Protein AF-A0A9D1DS10-F1 (afdb_monomer_lite)

Sequence (66 aa):
MNYSVFQETLSDRENGQYLTYGIQTGEKVVHDLSTNREAVMRLVNRLNADAAAEAQLPDILEDFLP

Secondary structure (DSSP, 8-state):
---EEEEEEEEETTTEEEEEEEEEETTEEEEEEES-HHHHHHHHHHHHH-TTTTTTHHHHHHHH--

Organism: NCBI:txid2840830

pLDDT: mean 83.75, std 9.26, range [55.81, 95.38]

Structure (mmCIF, N/CA/C/O backbone):
data_AF-A0A9D1DS10-F1
#
_entry.id   AF-A0A9D1DS10-F1
#
loop_
_atom_site.group_PDB
_atom_site.id
_atom_site.type_symbol
_atom_site.label_atom_id
_atom_site.label_alt_id
_atom_site.label_comp_id
_atom_site.label_asym_id
_atom_site.label_entity_id
_atom_site.label_seq_id
_atom_site.pdbx_PDB_ins_code
_atom_site.Cartn_x
_atom_site.Ca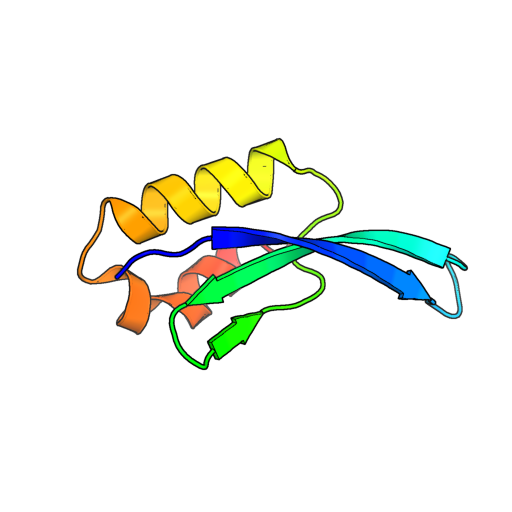rtn_y
_atom_site.Cartn_z
_atom_site.occupancy
_atom_site.B_iso_or_equiv
_atom_site.auth_seq_id
_atom_site.auth_comp_id
_atom_site.auth_asym_id
_atom_site.auth_atom_id
_atom_site.pdbx_PDB_model_num
ATOM 1 N N . MET A 1 1 ? -8.852 1.810 11.116 1.00 64.50 1 MET A N 1
ATOM 2 C CA . MET A 1 1 ? -7.387 1.755 10.915 1.00 64.50 1 MET A CA 1
ATOM 3 C C . MET A 1 1 ? -6.999 2.774 9.856 1.00 64.50 1 MET A C 1
ATOM 5 O O . MET A 1 1 ? -7.830 3.037 9.002 1.00 64.50 1 MET A O 1
ATOM 9 N N . ASN A 1 2 ? -5.783 3.329 9.913 1.00 81.00 2 ASN A N 1
ATOM 10 C CA . ASN A 1 2 ? -5.246 4.210 8.870 1.00 81.00 2 ASN A CA 1
ATOM 11 C C . ASN A 1 2 ? -4.057 3.523 8.189 1.00 81.00 2 ASN A C 1
ATOM 13 O O . ASN A 1 2 ? -2.930 3.586 8.681 1.00 81.00 2 ASN A O 1
ATOM 17 N N . TYR A 1 3 ? -4.317 2.886 7.055 1.00 87.69 3 TYR A N 1
ATOM 18 C CA . TYR A 1 3 ? -3.284 2.432 6.139 1.00 87.69 3 TYR A CA 1
ATOM 19 C C . TYR A 1 3 ? -2.629 3.642 5.472 1.00 87.69 3 TYR A C 1
ATOM 21 O O . TYR A 1 3 ? -3.316 4.581 5.063 1.00 87.69 3 TYR A O 1
ATOM 29 N N . SER A 1 4 ? -1.304 3.615 5.360 1.00 90.44 4 SER A N 1
ATOM 30 C CA . SER A 1 4 ? -0.518 4.644 4.673 1.00 90.44 4 SER A CA 1
ATOM 31 C C . SER A 1 4 ? 0.379 4.001 3.627 1.00 90.44 4 SER A C 1
ATOM 33 O O . SER A 1 4 ? 0.975 2.958 3.887 1.00 90.44 4 SER A O 1
ATOM 35 N N . VAL A 1 5 ? 0.476 4.631 2.457 1.00 93.44 5 VAL A N 1
ATOM 36 C CA . VAL A 1 5 ? 1.406 4.217 1.400 1.00 93.44 5 VAL A CA 1
ATOM 37 C C . VAL A 1 5 ? 2.797 4.736 1.736 1.00 93.44 5 VAL A C 1
ATOM 39 O O . VAL A 1 5 ? 2.948 5.922 2.042 1.00 93.44 5 VAL A O 1
ATOM 42 N N . PHE A 1 6 ? 3.808 3.885 1.613 1.00 94.31 6 PHE A N 1
ATOM 43 C CA . PHE A 1 6 ? 5.205 4.305 1.640 1.00 94.31 6 PHE A CA 1
ATOM 44 C C . PHE A 1 6 ? 5.919 3.865 0.361 1.00 94.31 6 PHE A C 1
ATOM 46 O O . PHE A 1 6 ? 5.473 2.963 -0.346 1.00 94.31 6 PHE A O 1
ATOM 53 N N . GLN A 1 7 ? 6.999 4.567 0.037 1.00 95.38 7 GLN A N 1
ATOM 54 C CA . GLN A 1 7 ? 7.851 4.259 -1.104 1.00 95.38 7 GLN A CA 1
ATOM 55 C C . GLN A 1 7 ? 9.104 3.553 -0.605 1.00 95.38 7 GLN A C 1
ATOM 57 O O . GLN A 1 7 ? 9.693 3.984 0.389 1.00 95.38 7 GLN A O 1
ATOM 62 N N . GLU A 1 8 ? 9.543 2.532 -1.326 1.00 94.94 8 GLU A N 1
ATOM 63 C CA . GLU A 1 8 ? 10.792 1.836 -1.048 1.00 94.94 8 GLU A CA 1
ATOM 64 C C . GLU A 1 8 ? 11.533 1.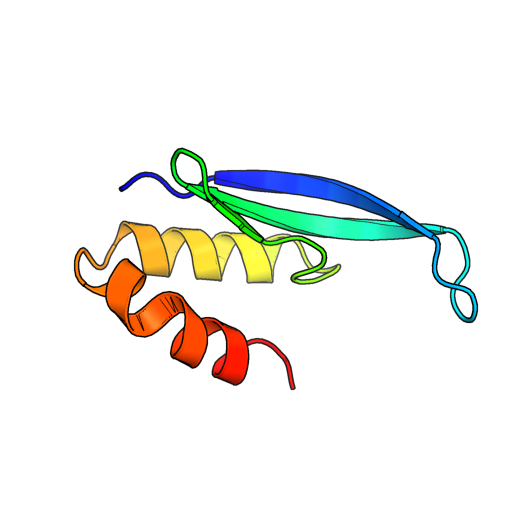497 -2.343 1.00 94.94 8 GLU A C 1
ATOM 66 O O . GLU A 1 8 ? 10.957 1.440 -3.430 1.00 94.94 8 GLU A O 1
ATOM 71 N N . THR A 1 9 ? 12.844 1.315 -2.218 1.00 93.44 9 THR A N 1
ATOM 72 C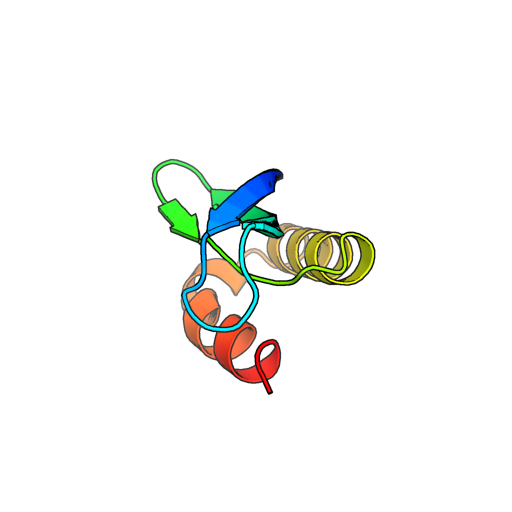 CA . THR A 1 9 ? 13.690 0.858 -3.317 1.00 93.44 9 THR A CA 1
ATOM 73 C C . THR A 1 9 ? 14.205 -0.516 -2.947 1.00 93.44 9 THR A C 1
ATOM 75 O O . THR A 1 9 ? 14.937 -0.653 -1.965 1.00 93.44 9 THR A O 1
ATOM 78 N N . LEU A 1 10 ? 13.838 -1.521 -3.733 1.00 90.56 10 LEU A N 1
ATOM 79 C CA . LEU A 1 10 ? 14.290 -2.892 -3.543 1.00 90.56 10 LEU A CA 1
ATOM 80 C C . LEU A 1 10 ? 15.329 -3.258 -4.590 1.00 90.56 10 LEU A C 1
ATOM 82 O O . LEU A 1 10 ? 15.411 -2.653 -5.654 1.00 90.56 10 LEU A O 1
ATOM 86 N N . SER A 1 11 ? 16.172 -4.227 -4.243 1.00 88.06 11 SER A N 1
ATOM 87 C CA . SER A 1 11 ? 17.149 -4.809 -5.158 1.00 88.06 11 SER A CA 1
ATOM 88 C C . SER A 1 11 ? 16.754 -6.249 -5.424 1.00 88.06 11 SER A C 1
ATOM 90 O O . SER A 1 11 ? 16.821 -7.077 -4.517 1.00 88.06 11 SER A O 1
ATOM 92 N N . ASP A 1 12 ? 16.366 -6.537 -6.658 1.00 83.75 12 ASP A N 1
ATOM 93 C CA . ASP A 1 12 ? 16.124 -7.891 -7.135 1.00 83.75 12 ASP A CA 1
ATOM 94 C C . ASP A 1 12 ? 17.275 -8.356 -8.038 1.00 83.75 12 ASP A C 1
ATOM 96 O O . ASP A 1 12 ? 17.957 -7.560 -8.691 1.00 83.75 12 ASP A O 1
ATOM 100 N N . ARG A 1 13 ? 17.529 -9.665 -8.043 1.00 76.19 13 ARG A N 1
ATOM 101 C CA . ARG A 1 13 ? 18.666 -10.248 -8.76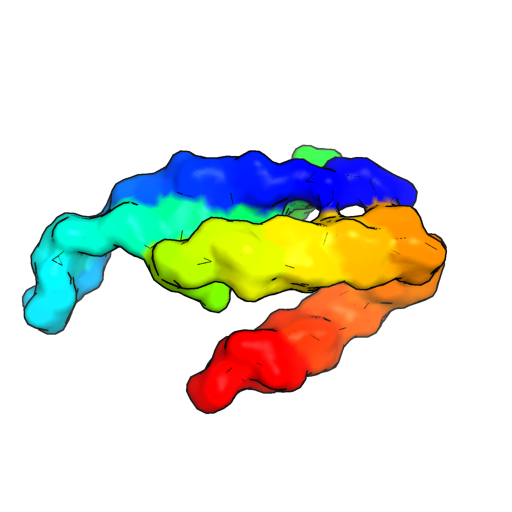1 1.00 76.19 13 ARG A CA 1
ATOM 102 C C . ARG A 1 13 ? 18.466 -10.222 -10.278 1.00 76.19 13 ARG A C 1
ATOM 104 O O . ARG A 1 13 ? 19.464 -10.196 -10.996 1.00 76.19 13 ARG A O 1
ATOM 111 N N . GLU A 1 14 ? 17.220 -10.220 -10.748 1.00 78.19 14 GLU A N 1
ATOM 112 C CA . GLU A 1 14 ? 16.870 -10.178 -12.171 1.00 78.19 14 GLU A CA 1
ATOM 113 C C . GLU A 1 14 ? 16.635 -8.746 -12.665 1.00 78.19 14 GLU A C 1
ATOM 115 O O . GLU A 1 14 ? 17.046 -8.406 -13.773 1.00 78.19 14 GLU A O 1
ATOM 120 N N . ASN A 1 15 ? 16.041 -7.883 -11.835 1.00 69.81 15 ASN A N 1
ATOM 121 C CA . ASN A 1 15 ? 15.646 -6.524 -12.231 1.00 69.81 15 ASN A CA 1
ATOM 122 C C . ASN A 1 15 ? 16.594 -5.411 -11.751 1.00 69.81 15 ASN A C 1
ATOM 124 O O . ASN A 1 15 ? 16.443 -4.253 -12.144 1.00 69.81 15 ASN A O 1
ATOM 128 N N . GLY A 1 16 ? 17.588 -5.730 -10.919 1.00 86.31 16 GLY A N 1
ATOM 129 C CA . GLY A 1 16 ? 18.436 -4.724 -10.284 1.00 86.31 16 GLY A CA 1
ATOM 130 C C . GLY A 1 16 ? 17.662 -3.909 -9.244 1.00 86.31 16 GLY A C 1
ATOM 131 O O . GLY A 1 16 ? 16.766 -4.421 -8.576 1.00 86.31 16 GLY A O 1
ATOM 132 N N . GLN A 1 17 ? 18.028 -2.638 -9.066 1.00 91.31 17 GLN A N 1
ATOM 133 C CA . GLN A 1 17 ? 17.294 -1.744 -8.170 1.00 91.31 17 GLN A CA 1
ATOM 134 C C . GLN A 1 17 ? 16.036 -1.211 -8.847 1.00 91.31 17 GLN A C 1
ATOM 136 O O . GLN A 1 17 ? 16.120 -0.606 -9.915 1.00 91.31 17 GLN A O 1
ATOM 141 N N . TYR A 1 18 ? 14.892 -1.368 -8.191 1.00 89.75 18 TYR A N 1
ATOM 142 C CA . TYR A 1 18 ? 13.624 -0.833 -8.661 1.00 89.75 18 TYR A CA 1
ATOM 143 C C . TYR A 1 18 ? 12.860 -0.152 -7.531 1.00 89.75 18 TYR A C 1
ATOM 145 O O . TYR A 1 18 ? 13.011 -0.459 -6.347 1.00 89.75 18 TYR A O 1
ATOM 153 N N . LEU A 1 19 ? 12.061 0.832 -7.929 1.00 91.50 19 LEU A N 1
ATOM 154 C CA . LEU A 1 19 ? 11.192 1.576 -7.036 1.00 91.50 19 LEU A CA 1
ATOM 155 C C . LEU A 1 19 ? 9.850 0.858 -6.949 1.00 91.50 19 LEU A C 1
ATOM 157 O O . LEU A 1 19 ? 9.230 0.570 -7.972 1.00 91.50 19 LEU A O 1
ATOM 161 N N . THR A 1 20 ? 9.404 0.612 -5.727 1.00 93.94 20 THR A N 1
ATOM 162 C CA . THR A 1 20 ? 8.147 -0.064 -5.415 1.00 93.94 20 THR A CA 1
ATOM 163 C C . THR A 1 20 ? 7.442 0.670 -4.275 1.00 93.94 20 THR A C 1
ATOM 165 O O . THR A 1 20 ? 7.977 1.608 -3.667 1.00 93.94 20 THR A O 1
ATOM 168 N N . TYR A 1 21 ? 6.197 0.297 -4.027 1.00 94.38 21 TYR A N 1
ATOM 169 C CA . TYR A 1 21 ? 5.357 0.904 -3.009 1.00 94.38 21 TYR A CA 1
ATOM 170 C C . TYR A 1 21 ? 4.779 -0.177 -2.110 1.00 94.38 21 TYR A C 1
ATOM 172 O O . TYR A 1 21 ? 4.316 -1.208 -2.593 1.00 94.38 21 TYR A O 1
ATOM 180 N N . GLY A 1 22 ? 4.766 0.106 -0.812 1.00 92.62 22 GLY A N 1
ATOM 181 C CA . GLY A 1 22 ? 4.194 -0.739 0.227 1.00 92.62 22 GLY A CA 1
ATOM 182 C C . GLY A 1 22 ? 3.084 -0.027 0.996 1.00 92.62 22 GLY A C 1
ATOM 183 O O . GLY A 1 22 ? 2.812 1.164 0.792 1.00 92.62 22 GLY A O 1
ATOM 184 N N . ILE A 1 23 ? 2.443 -0.753 1.912 1.00 92.06 23 ILE A N 1
ATOM 185 C CA . ILE A 1 23 ? 1.460 -0.195 2.852 1.00 92.06 23 ILE A CA 1
ATOM 186 C C . ILE A 1 23 ? 1.855 -0.510 4.291 1.00 92.06 23 ILE A C 1
ATOM 188 O O . ILE A 1 23 ? 2.355 -1.593 4.584 1.00 92.06 23 ILE A O 1
ATOM 192 N N . GLN A 1 24 ? 1.584 0.418 5.208 1.00 90.62 24 GLN A N 1
ATOM 193 C CA . GLN A 1 24 ? 1.743 0.185 6.645 1.00 90.62 24 GLN A CA 1
ATOM 194 C C . GLN A 1 24 ? 0.438 0.456 7.399 1.00 90.62 24 GLN A C 1
ATOM 196 O O . GLN A 1 24 ? -0.277 1.407 7.073 1.00 90.62 24 GLN A O 1
ATOM 201 N N . THR A 1 25 ? 0.162 -0.335 8.437 1.00 86.94 25 THR A N 1
ATOM 202 C CA . THR A 1 25 ? -0.905 -0.100 9.422 1.00 86.94 25 THR A CA 1
ATOM 203 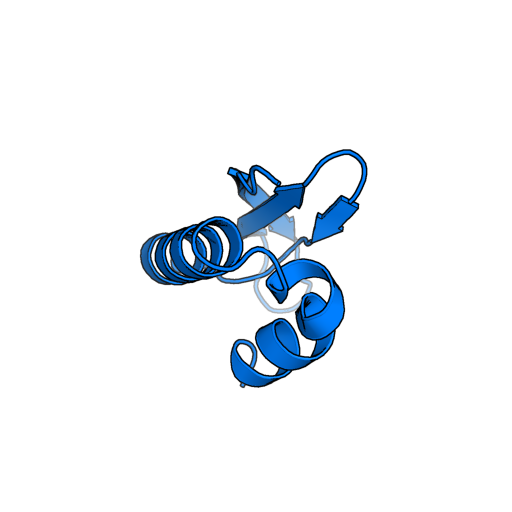C C . THR A 1 25 ? -0.416 -0.482 10.818 1.00 86.94 25 THR A C 1
ATOM 205 O O . THR A 1 25 ? -0.084 -1.637 11.080 1.00 86.94 25 THR A O 1
ATOM 208 N N . GLY A 1 26 ? -0.339 0.488 11.734 1.00 84.62 26 GLY A N 1
ATOM 209 C CA . GLY A 1 26 ? 0.220 0.254 13.071 1.00 84.62 26 GLY A CA 1
ATOM 210 C C . GLY A 1 26 ? 1.635 -0.333 13.000 1.00 84.62 26 GLY A C 1
ATOM 211 O O . GLY A 1 26 ? 2.540 0.312 12.482 1.00 84.62 26 GLY A O 1
ATOM 212 N N . GLU A 1 27 ? 1.802 -1.559 13.500 1.00 83.62 27 GLU A N 1
ATOM 213 C CA . GLU A 1 27 ? 3.070 -2.310 13.493 1.00 83.62 27 GLU A CA 1
ATOM 214 C C . GLU A 1 27 ? 3.226 -3.249 12.281 1.00 83.62 27 GLU A C 1
ATOM 216 O O . GLU A 1 27 ? 4.269 -3.877 12.113 1.00 83.62 27 GLU A O 1
ATOM 221 N N . LYS A 1 28 ? 2.200 -3.372 11.428 1.00 84.31 28 LYS A N 1
ATOM 222 C CA . LYS A 1 28 ? 2.226 -4.231 10.239 1.00 84.31 28 LYS A CA 1
ATOM 223 C C . LYS A 1 28 ? 2.709 -3.436 9.031 1.00 84.31 28 LYS A C 1
ATOM 225 O O . LYS A 1 28 ? 2.172 -2.368 8.731 1.00 84.31 28 LYS A O 1
ATOM 230 N N . VAL A 1 29 ? 3.667 -4.002 8.306 1.00 88.94 29 VAL A N 1
ATOM 231 C CA . VAL A 1 29 ? 4.204 -3.442 7.063 1.00 88.94 29 VAL A CA 1
ATOM 232 C C . VAL A 1 29 ? 4.135 -4.512 5.983 1.00 88.94 29 VAL A C 1
ATOM 234 O O . VAL A 1 29 ? 4.574 -5.641 6.197 1.00 88.94 29 VAL A O 1
ATOM 237 N N . VAL A 1 30 ? 3.560 -4.159 4.837 1.00 89.19 30 VAL A N 1
ATOM 238 C CA . VAL A 1 30 ? 3.554 -4.982 3.628 1.00 89.19 30 VAL A CA 1
ATOM 239 C C . VAL A 1 30 ? 4.439 -4.282 2.609 1.00 89.19 30 VAL A C 1
ATOM 241 O O . VAL A 1 30 ? 4.143 -3.157 2.197 1.00 89.19 30 VAL A O 1
ATOM 244 N N . HIS A 1 31 ? 5.530 -4.950 2.259 1.00 90.94 31 HIS A N 1
ATOM 245 C CA . HIS A 1 31 ? 6.533 -4.483 1.310 1.00 90.94 31 HIS A CA 1
ATOM 246 C C . HIS A 1 31 ? 6.218 -4.964 -0.107 1.00 90.94 31 HIS A C 1
ATOM 248 O O . HIS A 1 31 ? 5.444 -5.902 -0.279 1.00 90.94 31 HIS A O 1
ATOM 254 N N . ASP A 1 32 ? 6.856 -4.335 -1.092 1.00 88.81 32 ASP A N 1
ATOM 255 C CA . ASP A 1 32 ? 6.850 -4.755 -2.502 1.00 88.81 32 ASP A CA 1
ATOM 256 C C . ASP A 1 32 ? 5.467 -5.047 -3.104 1.00 88.81 32 ASP A C 1
ATOM 258 O O . ASP A 1 32 ? 5.216 -6.071 -3.730 1.00 88.81 32 ASP A O 1
ATOM 262 N N . LEU A 1 33 ? 4.520 -4.143 -2.884 1.00 88.88 33 LEU A N 1
ATOM 263 C CA . LEU A 1 33 ? 3.131 -4.377 -3.263 1.00 88.88 33 LEU A CA 1
ATOM 264 C C . LEU A 1 33 ? 2.892 -4.102 -4.751 1.00 88.88 33 LEU A C 1
ATOM 266 O O . LEU A 1 33 ? 2.167 -4.829 -5.424 1.00 88.88 33 LEU A O 1
ATOM 270 N N . SER A 1 34 ? 3.460 -3.011 -5.267 1.00 89.62 34 SER A N 1
ATOM 271 C CA . SER A 1 34 ? 3.445 -2.685 -6.694 1.00 89.62 34 SER A CA 1
ATOM 272 C C . SER A 1 34 ? 4.375 -1.516 -6.995 1.00 89.62 34 SER A C 1
ATOM 274 O O . SER A 1 34 ? 4.508 -0.592 -6.196 1.00 89.62 34 SER A O 1
ATOM 276 N N . THR A 1 35 ? 4.908 -1.465 -8.214 1.00 90.25 35 THR A N 1
ATOM 277 C CA . THR A 1 35 ? 5.596 -0.283 -8.759 1.00 90.25 35 THR A CA 1
ATOM 278 C C . THR A 1 35 ? 4.627 0.828 -9.189 1.00 90.25 35 THR A C 1
ATOM 280 O O . THR A 1 35 ? 5.044 1.957 -9.449 1.00 90.25 35 THR A O 1
ATOM 283 N N . ASN A 1 36 ? 3.314 0.557 -9.230 1.00 91.06 36 ASN A N 1
ATOM 284 C CA . ASN A 1 36 ? 2.289 1.542 -9.564 1.00 91.06 36 ASN A CA 1
ATOM 285 C C . ASN A 1 36 ? 1.687 2.186 -8.305 1.00 91.06 36 ASN A C 1
ATOM 287 O O . ASN A 1 36 ? 0.785 1.641 -7.663 1.00 91.06 36 ASN A O 1
ATOM 291 N N . ARG A 1 37 ? 2.113 3.420 -8.016 1.00 91.06 37 ARG A N 1
ATOM 292 C CA . ARG A 1 37 ? 1.627 4.209 -6.876 1.00 91.06 37 ARG A CA 1
ATOM 293 C C . ARG A 1 37 ? 0.106 4.365 -6.834 1.00 91.06 37 ARG A C 1
ATOM 295 O O . ARG A 1 37 ? -0.482 4.310 -5.757 1.00 91.06 37 ARG A O 1
ATOM 302 N N . GLU A 1 38 ? -0.544 4.590 -7.976 1.00 90.94 38 GLU A N 1
ATOM 303 C CA . GLU A 1 38 ? -1.996 4.808 -8.023 1.00 90.94 38 GLU A CA 1
ATOM 304 C C . GLU A 1 38 ? -2.776 3.536 -7.684 1.00 90.94 38 GLU A C 1
ATOM 306 O O . GLU A 1 38 ? -3.842 3.605 -7.069 1.00 90.94 38 GLU A O 1
ATOM 311 N N . ALA A 1 39 ? -2.245 2.368 -8.050 1.00 89.44 39 ALA A N 1
ATOM 312 C CA . ALA A 1 39 ? -2.825 1.088 -7.660 1.00 89.44 39 ALA A CA 1
ATOM 313 C C . ALA A 1 39 ? -2.759 0.903 -6.135 1.00 89.44 39 ALA A C 1
ATOM 315 O O . ALA A 1 39 ? -3.790 0.654 -5.509 1.00 89.44 39 ALA A O 1
ATOM 316 N N . VAL A 1 40 ? -1.590 1.142 -5.527 1.00 90.50 40 VAL A N 1
ATOM 317 C CA . VAL A 1 40 ? -1.405 1.026 -4.068 1.00 90.50 40 VAL A CA 1
ATOM 318 C C . VAL A 1 40 ? -2.235 2.066 -3.305 1.00 90.50 40 VAL A C 1
ATOM 320 O O . VAL A 1 40 ? -2.844 1.751 -2.286 1.00 90.50 40 VAL A O 1
ATOM 323 N N . MET A 1 41 ? -2.364 3.293 -3.819 1.00 90.38 41 MET A N 1
ATOM 324 C CA . MET A 1 41 ? -3.259 4.296 -3.227 1.00 90.38 41 MET A CA 1
ATOM 325 C C . MET A 1 41 ? -4.735 3.884 -3.278 1.00 90.38 41 MET A C 1
ATOM 327 O O . MET A 1 41 ? -5.459 4.098 -2.306 1.00 90.38 41 MET A O 1
ATOM 331 N N . ARG A 1 42 ? -5.204 3.301 -4.391 1.00 89.81 42 ARG A N 1
ATOM 332 C CA . ARG A 1 42 ? -6.585 2.797 -4.493 1.00 89.81 42 ARG A CA 1
ATOM 333 C C . ARG A 1 42 ? -6.840 1.664 -3.505 1.00 89.81 42 ARG A C 1
ATOM 335 O O . ARG A 1 42 ? -7.888 1.668 -2.861 1.00 89.81 42 ARG A O 1
ATOM 342 N N . LEU A 1 43 ? -5.872 0.762 -3.345 1.00 87.19 43 LEU A N 1
ATOM 343 C CA . LEU A 1 43 ? -5.909 -0.286 -2.331 1.00 87.19 43 LEU A CA 1
ATOM 344 C C . LEU A 1 43 ? -6.034 0.319 -0.926 1.00 87.19 43 LEU A C 1
ATOM 346 O O . LEU A 1 43 ? -6.990 0.016 -0.221 1.00 87.19 43 LEU A O 1
ATOM 350 N N . VAL A 1 44 ? -5.151 1.250 -0.550 1.00 89.12 44 VAL A N 1
ATOM 351 C CA . VAL A 1 44 ? -5.201 1.929 0.758 1.00 89.12 44 VAL A CA 1
ATOM 352 C C . VAL A 1 44 ? -6.531 2.641 0.998 1.00 89.12 44 VAL A C 1
ATOM 354 O O . VAL A 1 44 ? -7.091 2.534 2.086 1.00 89.12 44 VAL A O 1
ATOM 357 N N . ASN A 1 45 ? -7.078 3.328 -0.005 1.00 88.44 45 ASN A N 1
ATOM 358 C CA . ASN A 1 45 ? -8.384 3.977 0.122 1.00 88.44 45 ASN A CA 1
ATOM 359 C C . ASN A 1 45 ? -9.507 2.964 0.372 1.00 88.44 45 ASN A C 1
ATOM 361 O O . ASN A 1 45 ? -10.376 3.220 1.201 1.00 88.44 45 ASN A O 1
ATOM 365 N N . ARG A 1 46 ? -9.477 1.807 -0.301 1.00 85.94 46 ARG A N 1
ATOM 366 C CA . ARG A 1 46 ? -10.442 0.722 -0.082 1.00 85.94 46 ARG A CA 1
ATOM 367 C C . ARG A 1 46 ? -10.304 0.126 1.321 1.00 85.94 46 ARG A C 1
ATOM 369 O O . ARG A 1 46 ? -11.309 -0.016 2.007 1.00 85.94 46 ARG A O 1
ATOM 376 N N . LEU A 1 47 ? -9.074 -0.143 1.764 1.00 84.88 47 LEU A N 1
ATOM 377 C CA . LEU A 1 47 ? -8.780 -0.674 3.101 1.00 84.88 47 LEU A CA 1
ATOM 378 C C . LEU A 1 47 ? -9.186 0.296 4.221 1.00 84.88 47 LEU A C 1
ATOM 380 O O . LEU A 1 47 ? -9.638 -0.129 5.277 1.00 84.88 47 LEU A O 1
ATOM 384 N N . ASN A 1 48 ? -9.035 1.603 4.000 1.00 84.88 48 ASN A N 1
ATOM 385 C CA . ASN A 1 48 ? -9.448 2.627 4.962 1.00 84.88 48 ASN A CA 1
ATOM 386 C C . ASN A 1 48 ? -10.966 2.863 4.970 1.00 84.88 48 ASN A C 1
ATOM 388 O O . ASN A 1 48 ? -11.507 3.284 5.991 1.00 84.88 48 ASN A O 1
ATOM 392 N N . ALA A 1 49 ? -11.651 2.616 3.850 1.00 86.00 49 ALA A N 1
ATOM 393 C CA . ALA A 1 49 ? -13.101 2.759 3.745 1.00 86.00 49 ALA A CA 1
ATOM 394 C C . ALA A 1 49 ? -13.867 1.585 4.379 1.00 86.00 49 ALA A C 1
ATOM 396 O O . ALA A 1 49 ? -15.018 1.760 4.777 1.00 86.00 49 ALA A O 1
ATOM 397 N N . ASP A 1 50 ? -13.241 0.412 4.488 1.00 80.00 50 ASP A N 1
ATOM 398 C CA . ASP A 1 50 ? -13.859 -0.794 5.029 1.00 80.00 50 ASP A CA 1
ATOM 399 C C . ASP A 1 50 ? -13.191 -1.226 6.344 1.00 80.00 50 ASP A C 1
ATOM 401 O O . ASP A 1 50 ? -12.058 -1.706 6.383 1.00 80.00 50 ASP A O 1
ATOM 405 N N . ALA A 1 51 ? -13.922 -1.084 7.451 1.00 67.12 51 ALA A N 1
ATOM 406 C CA . ALA A 1 51 ? -13.448 -1.466 8.779 1.00 67.12 51 ALA A CA 1
ATOM 407 C C . ALA A 1 51 ? -13.170 -2.979 8.923 1.00 67.12 51 ALA A C 1
ATOM 409 O O . ALA A 1 51 ? -12.427 -3.364 9.826 1.00 67.12 51 ALA A O 1
ATOM 410 N N . ALA A 1 52 ? -13.732 -3.828 8.052 1.00 67.56 52 ALA A N 1
ATOM 411 C CA . ALA A 1 52 ? -13.497 -5.272 8.033 1.00 67.56 52 ALA A CA 1
ATOM 412 C C . ALA A 1 52 ? -12.274 -5.680 7.191 1.00 67.56 52 ALA A C 1
ATOM 414 O O . ALA A 1 52 ? -11.847 -6.836 7.248 1.00 67.56 52 ALA A O 1
ATOM 415 N N . ALA A 1 53 ? -11.674 -4.745 6.448 1.00 66.88 53 ALA A N 1
ATOM 416 C CA . ALA A 1 53 ? -10.612 -5.043 5.494 1.00 66.88 53 ALA A CA 1
ATOM 417 C C . ALA A 1 53 ? -9.316 -5.563 6.129 1.00 66.88 53 ALA A C 1
ATOM 419 O O . ALA A 1 53 ? -8.523 -6.200 5.448 1.00 66.88 53 ALA A O 1
ATOM 420 N N . GLU A 1 54 ? -9.088 -5.346 7.429 1.00 68.56 54 GLU A N 1
ATOM 421 C CA . GLU A 1 54 ? -7.921 -5.932 8.100 1.00 68.56 54 GLU A CA 1
ATOM 422 C C . GLU A 1 54 ? -7.994 -7.463 8.165 1.00 68.56 54 GLU A C 1
ATOM 424 O O . GLU A 1 54 ? -6.983 -8.133 7.960 1.00 68.56 54 GLU A O 1
ATOM 429 N N . ALA A 1 55 ? -9.180 -8.022 8.417 1.00 71.12 55 ALA A N 1
ATOM 430 C CA . 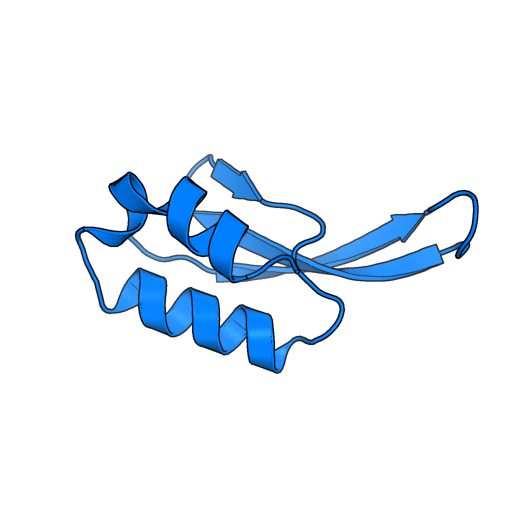ALA A 1 55 ? -9.359 -9.471 8.487 1.00 71.12 55 ALA A CA 1
ATOM 431 C C . ALA A 1 55 ? -9.244 -10.138 7.108 1.00 71.12 55 ALA A C 1
ATOM 433 O O . ALA A 1 55 ? -8.903 -11.311 7.029 1.00 71.12 55 ALA A O 1
ATOM 434 N N . GLN A 1 56 ? -9.510 -9.376 6.044 1.00 74.06 56 GLN A N 1
ATOM 435 C CA . GLN A 1 56 ? -9.463 -9.821 4.650 1.00 74.06 56 GLN A CA 1
ATOM 436 C C . GLN A 1 56 ? -8.192 -9.361 3.932 1.00 74.06 56 GLN A C 1
ATOM 438 O O . GLN A 1 56 ? -8.073 -9.548 2.728 1.00 74.06 56 GLN A O 1
ATOM 443 N N . LEU A 1 57 ? -7.246 -8.729 4.638 1.00 76.62 57 LEU A N 1
ATOM 444 C CA . LEU A 1 57 ? -6.029 -8.210 4.022 1.00 76.62 57 LEU A CA 1
ATOM 445 C C . LEU A 1 57 ? -5.281 -9.288 3.213 1.00 76.62 57 LEU A C 1
ATOM 447 O O . LEU A 1 57 ? -4.874 -8.958 2.106 1.00 76.62 57 LEU A O 1
ATOM 451 N N . PRO A 1 58 ? -5.137 -10.548 3.680 1.00 76.50 58 PRO A N 1
ATOM 452 C CA . PRO A 1 58 ? -4.532 -11.612 2.878 1.00 76.50 58 PRO A CA 1
ATOM 453 C C . PRO A 1 58 ? -5.266 -11.839 1.550 1.00 76.50 58 PRO A C 1
ATOM 455 O O . PRO A 1 58 ? -4.642 -11.707 0.504 1.00 76.50 58 PRO A O 1
ATOM 458 N N . ASP A 1 59 ? -6.586 -12.052 1.576 1.00 75.44 59 ASP A N 1
ATOM 459 C CA . ASP A 1 59 ? -7.399 -12.256 0.368 1.00 75.44 59 ASP A CA 1
ATOM 460 C C . ASP A 1 59 ? -7.342 -11.054 -0.592 1.00 75.44 59 ASP A C 1
ATOM 462 O O . ASP A 1 59 ? -7.288 -11.211 -1.809 1.00 75.44 59 ASP A O 1
ATOM 466 N N . ILE A 1 60 ? -7.334 -9.829 -0.055 1.00 76.31 60 ILE A N 1
ATOM 467 C CA . ILE A 1 60 ? -7.236 -8.603 -0.858 1.00 76.31 60 ILE A CA 1
ATOM 468 C C . ILE A 1 60 ? -5.856 -8.494 -1.519 1.00 76.31 60 ILE A C 1
ATOM 470 O O . ILE A 1 60 ? -5.760 -8.001 -2.640 1.00 76.31 60 ILE A O 1
ATOM 474 N N . LEU A 1 61 ? -4.791 -8.913 -0.831 1.00 78.94 61 LEU A N 1
ATOM 475 C CA . LEU A 1 61 ? -3.440 -8.939 -1.391 1.00 78.94 61 LEU A CA 1
ATOM 476 C C . LEU A 1 61 ? -3.295 -10.035 -2.456 1.00 78.94 61 LEU A C 1
ATOM 478 O O . LEU A 1 61 ? -2.656 -9.781 -3.473 1.00 78.94 61 LEU A O 1
ATOM 482 N N . GLU A 1 62 ? -3.919 -11.200 -2.262 1.00 74.94 62 GLU A N 1
ATOM 483 C CA . GLU A 1 62 ? -3.977 -12.276 -3.263 1.00 74.94 62 GLU A CA 1
ATOM 484 C C . GLU A 1 62 ? -4.743 -11.860 -4.529 1.00 74.94 62 GLU A C 1
ATOM 486 O O . GLU A 1 62 ? -4.332 -12.209 -5.627 1.00 74.94 62 GLU A O 1
ATOM 491 N N . ASP A 1 63 ? -5.812 -11.066 -4.413 1.00 71.38 63 ASP A N 1
ATOM 492 C CA . ASP A 1 63 ? -6.525 -10.500 -5.575 1.00 71.38 63 ASP A CA 1
ATOM 493 C C . ASP A 1 63 ? -5.724 -9.381 -6.275 1.00 71.38 63 ASP A C 1
ATOM 495 O O . ASP A 1 63 ? -5.932 -9.079 -7.451 1.00 71.38 63 ASP A O 1
ATOM 499 N N . PHE A 1 64 ? -4.805 -8.737 -5.550 1.00 71.69 64 PHE A N 1
ATOM 500 C CA . PHE A 1 64 ? -4.026 -7.600 -6.040 1.00 71.69 64 PHE A CA 1
ATOM 501 C C . PHE A 1 64 ? -2.727 -8.007 -6.751 1.00 71.69 64 PHE A C 1
ATOM 503 O O . PHE A 1 64 ? -2.278 -7.290 -7.650 1.00 71.69 64 PHE A O 1
ATOM 510 N N . LEU A 1 65 ? -2.121 -9.127 -6.353 1.00 64.38 65 LEU A N 1
ATOM 511 C CA . LEU A 1 65 ? -0.911 -9.684 -6.954 1.00 64.38 65 LEU A CA 1
ATOM 512 C C . LEU A 1 65 ? -1.313 -10.777 -7.968 1.00 64.38 65 LEU A C 1
ATOM 514 O O . LEU A 1 65 ? -1.807 -11.817 -7.543 1.00 64.38 65 LEU A O 1
ATOM 518 N N . PRO A 1 66 ? -1.166 -10.546 -9.288 1.00 55.81 66 PRO A N 1
ATOM 519 C CA . PRO A 1 66 ? -1.543 -11.514 -10.322 1.00 55.81 66 PRO A CA 1
ATOM 520 C C . PRO A 1 66 ? -0.655 -12.765 -10.364 1.00 55.81 66 PRO A C 1
ATOM 522 O O . PRO A 1 66 ? 0.523 -12.684 -9.946 1.00 55.81 66 PRO A O 1
#

Radius of gyration: 12.11 Å; chains: 1; bounding box: 32×17×26 Å

Foldseek 3Di:
DQKDKDKDWDADPVPGIDIAIWIDDDPDTGPRQGSDPVLVVVVRVVCVVDPCVVVCVVVSSVVSPD